Protein AF-A0A0U5ESE1-F1 (afdb_monomer_lite)

Radius of gyration: 13.9 Å; chains: 1; bounding box: 44×18×39 Å

Foldseek 3Di:
DDPPPPQDADDDDQAAPPPRHGQDAFFKKKKFWAADPVRHIDIGIHGPVCCVVVVPDVSNVRTPDMDMDGHHDPDD

pLDDT: mean 87.61, std 12.0, range [42.56, 96.88]

Structure (mmCIF, N/CA/C/O backbone):
data_AF-A0A0U5ESE1-F1
#
_entry.id   AF-A0A0U5ESE1-F1
#
loop_
_atom_site.group_PDB
_atom_site.id
_atom_site.type_symbol
_atom_site.label_atom_id
_atom_site.label_alt_id
_atom_site.label_comp_id
_atom_site.label_asym_id
_atom_site.label_entity_id
_atom_site.label_seq_id
_atom_site.pdbx_PDB_ins_code
_atom_site.Cartn_x
_atom_site.Cartn_y
_atom_site.Cartn_z
_atom_site.occupancy
_atom_site.B_iso_or_equiv
_atom_site.auth_seq_id
_atom_site.auth_comp_id
_atom_site.auth_asym_id
_atom_site.auth_atom_id
_atom_site.pdbx_PDB_model_num
ATOM 1 N N . MET A 1 1 ? 33.809 -7.579 2.565 1.00 42.56 1 MET A N 1
ATOM 2 C CA . MET A 1 1 ? 32.707 -7.566 3.549 1.00 42.56 1 MET A CA 1
ATOM 3 C C . MET A 1 1 ? 31.431 -7.376 2.766 1.00 42.56 1 MET A C 1
ATOM 5 O O . MET A 1 1 ? 31.306 -6.376 2.073 1.00 42.56 1 MET A O 1
ATOM 9 N N . SER A 1 2 ? 30.574 -8.390 2.757 1.00 48.66 2 SER A N 1
ATOM 10 C CA . SER A 1 2 ? 29.306 -8.393 2.032 1.00 48.66 2 SER A CA 1
ATOM 11 C C . SER A 1 2 ? 28.465 -7.228 2.544 1.00 48.66 2 SER A C 1
ATOM 13 O O . SER A 1 2 ? 28.124 -7.202 3.725 1.00 48.66 2 SER A O 1
ATOM 15 N N . SER A 1 3 ? 28.192 -6.243 1.687 1.00 54.28 3 SER A N 1
ATOM 16 C CA . SER A 1 3 ? 27.190 -5.223 1.981 1.00 54.28 3 SER A CA 1
ATOM 17 C C . SER A 1 3 ? 25.894 -5.960 2.305 1.00 54.28 3 SER A C 1
ATOM 19 O O . SER A 1 3 ? 25.385 -6.711 1.470 1.00 54.28 3 SER A O 1
ATOM 21 N N . LEU A 1 4 ? 25.411 -5.837 3.541 1.00 60.16 4 LEU A N 1
ATOM 22 C CA . LEU A 1 4 ? 24.056 -6.247 3.877 1.00 60.16 4 LEU A CA 1
ATOM 23 C C . LEU A 1 4 ? 23.156 -5.397 2.982 1.00 60.16 4 LEU A C 1
ATOM 25 O O . LEU A 1 4 ? 23.093 -4.185 3.165 1.00 60.16 4 LEU A O 1
ATOM 29 N N . PHE A 1 5 ? 22.544 -6.012 1.968 1.00 59.25 5 PHE A N 1
ATOM 30 C CA . PHE A 1 5 ? 21.594 -5.349 1.081 1.00 59.25 5 PHE A CA 1
ATOM 31 C C . PHE A 1 5 ? 20.413 -4.859 1.919 1.00 59.25 5 PHE A C 1
ATOM 33 O O . PHE A 1 5 ? 19.442 -5.577 2.148 1.00 59.25 5 PHE A O 1
ATOM 40 N N . GLN A 1 6 ? 20.524 -3.639 2.430 1.00 70.62 6 GLN A N 1
ATOM 41 C CA . GLN A 1 6 ? 19.472 -2.983 3.174 1.00 70.62 6 GLN A CA 1
ATOM 42 C C . GLN A 1 6 ? 18.575 -2.298 2.147 1.00 70.62 6 GLN A C 1
ATOM 44 O O . GLN A 1 6 ? 18.832 -1.174 1.727 1.00 70.62 6 GLN A O 1
ATOM 49 N N . ILE A 1 7 ? 17.551 -3.017 1.684 1.00 74.19 7 ILE A N 1
ATOM 50 C CA . ILE A 1 7 ? 16.488 -2.409 0.884 1.00 74.19 7 ILE A CA 1
ATOM 51 C C . ILE A 1 7 ? 15.771 -1.419 1.803 1.00 74.19 7 ILE A C 1
ATOM 53 O O . ILE A 1 7 ? 15.133 -1.813 2.781 1.00 74.19 7 ILE A O 1
ATOM 57 N N . GLU A 1 8 ? 15.912 -0.128 1.518 1.00 83.75 8 GLU A N 1
ATOM 58 C CA . GLU A 1 8 ? 15.218 0.912 2.265 1.00 83.75 8 GLU A CA 1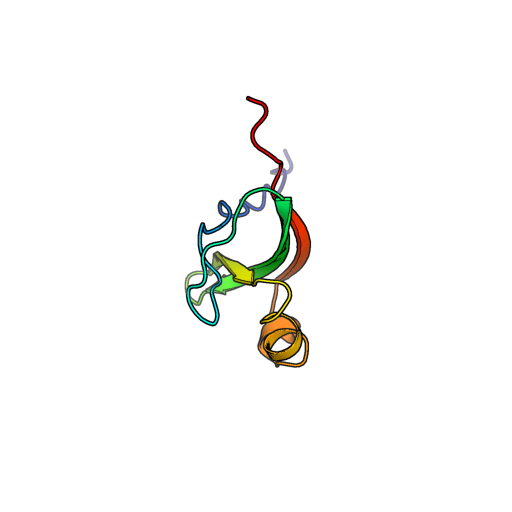
ATOM 59 C C . GLU A 1 8 ? 13.752 0.952 1.817 1.00 83.75 8 GLU A C 1
ATOM 61 O O . GLU A 1 8 ? 13.435 1.324 0.688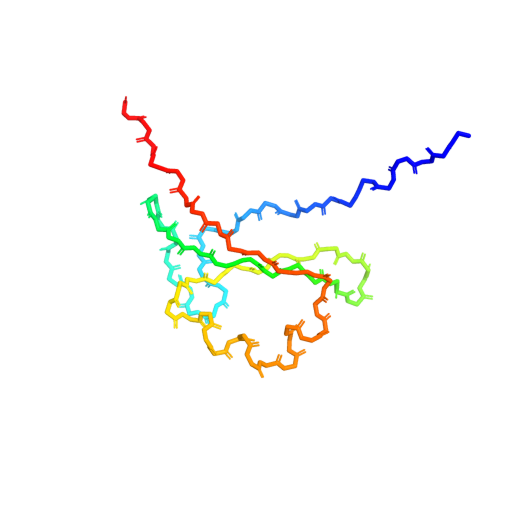 1.00 83.75 8 GLU A O 1
ATOM 66 N N . ILE A 1 9 ? 12.847 0.516 2.696 1.00 89.69 9 ILE A N 1
ATOM 67 C CA . ILE A 1 9 ? 11.404 0.560 2.444 1.00 89.69 9 ILE A CA 1
ATOM 68 C C . ILE A 1 9 ? 10.887 1.943 2.856 1.00 89.69 9 ILE A C 1
ATOM 70 O O . ILE A 1 9 ? 10.992 2.294 4.038 1.00 89.69 9 ILE A O 1
ATOM 74 N N . PRO A 1 10 ? 10.271 2.717 1.943 1.00 92.38 10 PRO A N 1
ATOM 75 C CA . PRO A 1 10 ? 9.728 4.023 2.287 1.00 92.38 10 PRO A CA 1
ATOM 76 C C . PRO A 1 10 ? 8.683 3.961 3.410 1.00 92.38 10 PRO A C 1
ATOM 78 O O . PRO A 1 10 ? 7.966 2.968 3.611 1.00 92.38 10 PRO A O 1
ATOM 81 N N . LYS A 1 11 ? 8.561 5.071 4.144 1.00 93.19 11 LYS A N 1
ATOM 82 C CA . LYS A 1 11 ? 7.531 5.224 5.179 1.00 93.19 11 LYS A CA 1
ATOM 83 C C . LYS A 1 11 ? 6.134 5.092 4.573 1.00 93.19 11 LYS A C 1
ATOM 85 O O . LYS A 1 11 ? 5.900 5.455 3.427 1.00 93.19 11 LYS A O 1
ATOM 90 N N . ARG A 1 12 ? 5.202 4.598 5.388 1.00 93.50 12 ARG A N 1
ATOM 91 C CA . ARG A 1 12 ? 3.785 4.494 5.031 1.00 93.50 12 ARG A CA 1
ATOM 92 C C . ARG A 1 12 ? 3.188 5.875 4.752 1.00 93.50 12 ARG A C 1
ATOM 94 O O . ARG A 1 12 ? 3.350 6.786 5.567 1.00 93.50 12 ARG A O 1
ATOM 101 N N . ASN A 1 13 ? 2.415 5.983 3.683 1.00 93.56 13 ASN A N 1
ATOM 102 C CA . ASN A 1 13 ? 1.579 7.130 3.372 1.00 93.56 13 ASN A CA 1
ATOM 103 C C . ASN A 1 13 ? 0.407 7.252 4.351 1.00 93.56 13 ASN A C 1
ATOM 105 O O . ASN A 1 13 ? -0.140 6.278 4.870 1.00 93.56 13 ASN A O 1
ATOM 109 N N . THR A 1 14 ? -0.012 8.486 4.613 1.00 93.69 14 THR A N 1
ATOM 110 C CA . THR A 1 14 ? -1.158 8.780 5.486 1.00 93.69 14 THR A CA 1
ATOM 111 C C . THR A 1 14 ? -2.504 8.595 4.786 1.00 93.69 14 THR A C 1
ATOM 113 O O . THR A 1 14 ? -3.529 8.571 5.468 1.00 93.69 14 THR A O 1
ATOM 116 N N . ALA A 1 15 ? -2.502 8.442 3.462 1.00 96.50 15 ALA A N 1
ATOM 117 C CA . ALA A 1 15 ? -3.678 8.317 2.615 1.00 96.50 15 ALA A CA 1
ATOM 118 C C . ALA A 1 15 ? -3.551 7.132 1.647 1.00 96.50 15 ALA A C 1
ATOM 120 O O . ALA A 1 15 ? -2.445 6.730 1.289 1.00 96.50 15 ALA A O 1
ATOM 121 N N . CYS A 1 16 ? -4.699 6.596 1.243 1.00 96.06 16 CYS A N 1
ATOM 122 C CA . CYS A 1 16 ? -4.837 5.561 0.234 1.00 96.06 16 CYS A CA 1
ATOM 123 C C . CYS A 1 16 ? -4.361 6.087 -1.126 1.00 96.06 16 CYS A C 1
ATOM 125 O O . CYS A 1 16 ? -4.811 7.137 -1.579 1.00 96.06 16 CYS A O 1
ATOM 127 N N . SER A 1 17 ? -3.498 5.338 -1.802 1.00 95.50 17 SER A N 1
ATOM 128 C CA . SER A 1 17 ? -2.937 5.682 -3.107 1.00 95.50 17 SER A CA 1
ATOM 129 C C . SER A 1 17 ? -3.953 5.593 -4.250 1.00 95.50 17 SER A C 1
ATOM 131 O O . SER A 1 17 ? -3.705 6.176 -5.297 1.00 95.50 17 SER A O 1
ATOM 133 N N . ALA A 1 18 ? -5.089 4.910 -4.062 1.00 92.69 18 ALA A N 1
ATOM 134 C CA . ALA A 1 18 ? -6.138 4.821 -5.082 1.00 92.69 18 ALA A CA 1
ATOM 135 C C . ALA A 1 18 ? -7.079 6.038 -5.071 1.00 92.69 18 ALA A C 1
ATOM 137 O O . ALA A 1 18 ? -7.247 6.698 -6.089 1.00 92.69 18 ALA A O 1
ATOM 138 N N . GLN A 1 19 ? -7.695 6.336 -3.921 1.00 92.31 19 GLN A N 1
ATOM 139 C CA . GLN A 1 19 ? -8.764 7.348 -3.820 1.00 92.31 19 GLN A CA 1
ATOM 140 C C . GLN A 1 19 ? -8.446 8.499 -2.850 1.00 92.31 19 GLN A C 1
ATOM 142 O O . GLN A 1 19 ? -9.259 9.398 -2.667 1.00 92.31 19 GLN A O 1
ATOM 147 N N . GLY A 1 20 ? -7.278 8.490 -2.199 1.00 91.50 20 GLY A N 1
ATOM 148 C CA . GLY A 1 20 ? -6.866 9.553 -1.274 1.00 91.50 20 GLY A CA 1
ATOM 149 C C . GLY A 1 20 ? -7.497 9.489 0.121 1.00 91.50 20 GLY A C 1
ATOM 150 O O . GLY A 1 20 ? -7.230 10.359 0.950 1.00 91.50 20 GLY A O 1
ATOM 151 N N . GLU A 1 21 ? -8.303 8.467 0.424 1.00 93.38 21 GLU A N 1
ATOM 152 C CA . GLU A 1 21 ? -8.901 8.292 1.753 1.00 93.38 21 GLU A CA 1
ATOM 153 C C . GLU A 1 21 ? -7.841 8.203 2.853 1.00 93.38 21 GLU A C 1
ATOM 155 O O . GLU A 1 21 ? -6.818 7.532 2.709 1.00 93.38 21 GLU A O 1
ATOM 160 N N . ARG A 1 22 ? -8.087 8.840 3.998 1.00 94.94 22 ARG A N 1
ATOM 161 C CA . ARG A 1 22 ? -7.122 8.845 5.099 1.00 94.94 22 ARG A CA 1
ATOM 162 C C . ARG A 1 22 ? -7.044 7.477 5.779 1.00 94.94 22 ARG A C 1
ATOM 164 O O . ARG A 1 22 ? -8.041 6.953 6.262 1.00 94.94 22 ARG A O 1
ATOM 171 N N . LEU A 1 23 ? -5.828 6.960 5.922 1.00 93.88 23 LEU A N 1
ATOM 172 C CA . LEU A 1 23 ? -5.536 5.723 6.639 1.00 93.88 23 LEU A CA 1
ATOM 173 C C . LEU A 1 23 ? -5.383 6.006 8.143 1.00 93.88 23 LEU A C 1
ATOM 175 O O . LEU A 1 23 ? -4.362 6.542 8.595 1.00 93.88 23 LEU A O 1
ATOM 179 N N . LEU A 1 24 ? -6.420 5.669 8.913 1.00 94.00 24 LEU A N 1
ATOM 180 C CA . LEU A 1 24 ? -6.559 6.018 10.329 1.00 94.00 24 LEU A CA 1
ATOM 181 C C . LEU A 1 24 ? -6.047 4.922 11.284 1.00 94.00 24 LEU A C 1
ATOM 183 O O . LEU A 1 24 ? -6.006 3.746 10.923 1.00 94.00 24 LEU A O 1
ATOM 187 N N . PRO A 1 25 ? -5.686 5.285 12.531 1.00 94.81 25 PRO A N 1
ATOM 188 C CA . PRO A 1 25 ? -5.397 4.317 13.587 1.00 94.81 25 PRO A CA 1
ATOM 189 C C . PRO A 1 25 ? -6.490 3.254 13.725 1.00 94.81 25 PRO A C 1
ATOM 191 O O . PRO A 1 25 ? -7.677 3.570 13.717 1.00 94.81 25 PRO A O 1
ATOM 194 N N . GLY A 1 26 ? -6.083 1.996 13.867 1.00 94.06 26 GLY A N 1
ATOM 195 C CA . GLY A 1 26 ? -6.973 0.841 13.948 1.00 94.06 26 GLY A CA 1
ATOM 196 C C . GLY A 1 26 ? -7.366 0.233 12.599 1.00 94.06 26 GLY A C 1
ATOM 197 O O . GLY A 1 26 ? -7.867 -0.890 12.597 1.00 94.06 26 GLY A O 1
ATOM 198 N N . MET A 1 27 ? -7.120 0.908 11.471 1.00 94.50 27 MET A N 1
ATOM 199 C CA . MET A 1 27 ? -7.450 0.376 10.145 1.00 94.50 27 MET A CA 1
ATOM 200 C C . MET A 1 27 ? -6.427 -0.652 9.661 1.00 94.50 27 MET A C 1
ATOM 202 O O . MET A 1 27 ? -5.221 -0.508 9.879 1.00 94.50 27 MET A O 1
ATOM 206 N N . GLU A 1 28 ? -6.920 -1.667 8.957 1.00 96.88 28 GLU A N 1
ATOM 207 C CA . GLU A 1 28 ? -6.097 -2.542 8.127 1.00 96.88 28 GLU A CA 1
ATOM 208 C C . GLU A 1 28 ? -5.843 -1.898 6.763 1.00 96.88 28 GLU A C 1
ATOM 210 O O . GLU A 1 28 ? -6.695 -1.191 6.218 1.00 96.88 28 GLU A O 1
ATOM 215 N N . TYR A 1 29 ? -4.665 -2.153 6.209 1.00 96.44 29 TYR A N 1
ATOM 216 C CA . TYR A 1 29 ? -4.246 -1.626 4.920 1.00 96.44 29 TYR A CA 1
ATOM 217 C C . TYR A 1 29 ? -3.271 -2.591 4.242 1.00 96.44 29 TYR A C 1
ATOM 219 O O . TYR A 1 29 ? -2.674 -3.459 4.887 1.00 96.44 29 TYR A O 1
ATOM 227 N N . TYR A 1 30 ? -3.107 -2.424 2.937 1.00 96.75 30 TYR A N 1
ATOM 228 C CA . TYR A 1 30 ? -2.125 -3.138 2.134 1.00 96.75 30 TYR A CA 1
ATOM 229 C C . TYR A 1 30 ? -1.065 -2.155 1.661 1.00 96.75 30 TYR A C 1
ATOM 231 O O . TYR A 1 30 ? -1.381 -1.006 1.371 1.00 96.75 30 TYR A O 1
ATOM 239 N N . SER A 1 31 ? 0.190 -2.584 1.611 1.00 96.38 31 SER A N 1
ATOM 240 C CA . SER A 1 31 ? 1.273 -1.798 1.016 1.00 96.38 31 SER A CA 1
ATOM 241 C C . SER A 1 31 ? 1.854 -2.552 -0.162 1.00 96.38 31 SER A C 1
ATOM 243 O O . SER A 1 31 ? 2.041 -3.764 -0.075 1.00 96.38 31 SER A O 1
ATOM 245 N N . LEU A 1 32 ? 2.168 -1.821 -1.221 1.00 95.00 32 LEU A N 1
ATOM 246 C CA . LEU A 1 32 ? 2.822 -2.306 -2.422 1.00 95.00 32 LEU A CA 1
ATOM 247 C C . LEU A 1 32 ? 4.182 -1.618 -2.539 1.00 95.00 32 LEU A C 1
ATOM 249 O O . LEU A 1 32 ? 4.255 -0.387 -2.515 1.00 95.00 32 LEU A O 1
ATOM 253 N N . LEU A 1 33 ? 5.249 -2.407 -2.638 1.00 94.19 33 LEU A N 1
ATOM 254 C CA . LEU A 1 33 ? 6.606 -1.926 -2.870 1.00 94.19 33 LEU A CA 1
ATOM 255 C C . LEU A 1 33 ? 6.964 -2.164 -4.330 1.00 94.19 33 LEU A C 1
ATOM 257 O O . LEU A 1 33 ? 6.931 -3.295 -4.816 1.00 94.19 33 LEU A O 1
ATOM 261 N N . MET A 1 34 ? 7.319 -1.094 -5.021 1.00 92.31 34 MET A N 1
ATOM 262 C CA . MET A 1 34 ? 7.695 -1.116 -6.429 1.00 92.31 34 MET A CA 1
ATOM 263 C C . MET A 1 34 ? 8.983 -0.330 -6.620 1.00 92.31 34 MET A C 1
ATOM 265 O O . MET A 1 34 ? 9.458 0.346 -5.708 1.00 92.31 34 MET A O 1
ATOM 269 N N . GLU A 1 35 ? 9.536 -0.413 -7.816 1.00 91.19 35 GLU A N 1
ATOM 270 C CA . GLU A 1 35 ? 10.716 0.334 -8.218 1.00 91.19 35 GLU A CA 1
ATOM 271 C C . GLU A 1 35 ? 10.323 1.242 -9.382 1.00 91.19 35 GLU A C 1
ATOM 273 O O . GLU A 1 35 ? 9.621 0.804 -10.292 1.00 91.19 35 GLU A O 1
ATOM 278 N N . ASN A 1 36 ? 10.689 2.521 -9.314 1.00 88.81 36 ASN A N 1
ATOM 279 C CA . ASN A 1 36 ? 10.433 3.458 -10.407 1.00 88.81 36 ASN A CA 1
ATOM 280 C C . ASN A 1 36 ? 11.522 3.362 -11.494 1.00 88.81 36 ASN A C 1
ATOM 282 O O . ASN A 1 36 ? 12.525 2.668 -11.327 1.00 88.81 36 ASN A O 1
ATOM 286 N N . ASP A 1 37 ? 11.369 4.125 -12.579 1.00 89.44 37 ASP A N 1
ATOM 287 C CA . ASP A 1 37 ? 12.329 4.157 -13.698 1.00 89.44 37 ASP A CA 1
ATOM 288 C C . ASP A 1 37 ? 13.754 4.575 -13.283 1.00 89.44 37 ASP A C 1
ATOM 290 O O . ASP A 1 37 ? 14.725 4.289 -13.979 1.00 89.44 37 ASP A O 1
ATOM 294 N N . MET A 1 38 ? 13.894 5.243 -12.134 1.00 89.50 38 MET A N 1
ATOM 295 C CA . MET A 1 38 ? 15.172 5.668 -11.560 1.00 89.50 38 MET A CA 1
ATOM 296 C C . MET A 1 38 ? 15.759 4.649 -10.572 1.00 89.50 38 MET A C 1
ATOM 298 O O . MET A 1 38 ? 16.666 4.996 -9.816 1.00 89.50 38 MET A O 1
ATOM 302 N N . GLN A 1 39 ? 15.240 3.417 -10.541 1.00 86.44 39 GLN A N 1
ATOM 303 C CA . GLN A 1 39 ? 15.648 2.364 -9.603 1.00 86.44 39 GLN A CA 1
ATOM 304 C C . GLN A 1 39 ? 15.429 2.721 -8.121 1.00 86.44 39 GLN A C 1
ATOM 306 O O . GLN A 1 39 ? 16.079 2.191 -7.219 1.00 86.44 39 GLN A O 1
ATOM 311 N N . GLN A 1 40 ? 14.509 3.647 -7.840 1.00 89.25 40 GLN A N 1
ATOM 312 C CA . GLN A 1 40 ? 14.165 4.030 -6.476 1.00 89.25 40 GLN A CA 1
ATOM 313 C C . GLN A 1 40 ? 12.967 3.227 -5.988 1.00 89.25 40 GLN A C 1
ATOM 315 O O . GLN A 1 40 ? 11.954 3.094 -6.680 1.00 89.25 40 GLN A O 1
ATOM 320 N N . MET A 1 41 ? 13.068 2.746 -4.751 1.00 91.50 41 MET A N 1
ATOM 321 C CA . MET A 1 41 ? 11.973 2.064 -4.077 1.00 91.50 41 MET A CA 1
ATOM 322 C C . MET A 1 41 ? 10.849 3.054 -3.775 1.00 91.50 41 MET A C 1
ATOM 324 O O . MET A 1 41 ? 11.045 4.052 -3.080 1.00 91.50 41 MET A O 1
ATOM 328 N N . ILE A 1 42 ? 9.654 2.753 -4.270 1.00 92.94 42 ILE A N 1
ATOM 329 C CA . ILE A 1 42 ? 8.430 3.501 -4.007 1.00 92.94 42 ILE A CA 1
ATOM 330 C C . ILE A 1 42 ? 7.426 2.613 -3.287 1.00 92.94 42 ILE A C 1
ATOM 332 O O . ILE A 1 42 ? 7.304 1.418 -3.556 1.00 92.94 42 ILE A O 1
ATOM 336 N N . ARG A 1 43 ? 6.683 3.218 -2.364 1.00 94.31 43 ARG A N 1
ATOM 337 C CA . ARG A 1 43 ? 5.632 2.549 -1.605 1.00 94.31 43 ARG A CA 1
ATOM 338 C C . ARG A 1 43 ? 4.290 3.196 -1.897 1.00 94.31 43 ARG A C 1
ATOM 340 O O . ARG A 1 43 ? 4.141 4.410 -1.764 1.00 94.31 43 ARG A O 1
ATOM 347 N N . GLN A 1 44 ? 3.312 2.369 -2.236 1.00 95.19 44 GLN A N 1
ATOM 348 C CA . GLN A 1 44 ? 1.909 2.755 -2.314 1.00 95.19 44 GLN A CA 1
ATOM 349 C C . GLN A 1 44 ? 1.131 2.021 -1.230 1.00 95.19 44 GLN A C 1
ATOM 351 O O . GLN A 1 44 ? 1.410 0.859 -0.948 1.00 95.19 44 GLN A O 1
ATOM 356 N N . ASP A 1 45 ? 0.179 2.698 -0.599 1.00 96.44 45 ASP A N 1
ATOM 357 C CA . ASP A 1 45 ? -0.609 2.129 0.490 1.00 96.44 45 ASP A CA 1
ATOM 358 C C . ASP A 1 45 ? -2.086 2.203 0.128 1.00 96.44 45 ASP A C 1
ATOM 360 O O . ASP A 1 45 ? -2.573 3.244 -0.295 1.00 96.44 45 ASP A O 1
ATOM 364 N N . PHE A 1 46 ? -2.817 1.115 0.317 1.00 96.31 46 PHE A N 1
ATOM 365 C CA . PHE A 1 46 ? -4.212 0.986 -0.078 1.00 96.31 46 PHE A CA 1
ATOM 366 C C . PHE A 1 46 ? -5.063 0.608 1.127 1.00 96.31 46 PHE A C 1
ATOM 368 O O . PHE A 1 46 ? -4.703 -0.273 1.912 1.00 96.31 46 PHE A O 1
ATOM 375 N N . CYS A 1 47 ? -6.213 1.264 1.280 1.00 95.56 47 CYS A N 1
ATOM 376 C CA . CYS A 1 47 ? -7.216 0.817 2.238 1.00 95.56 47 CYS A CA 1
ATOM 377 C C . CYS A 1 47 ? -7.800 -0.538 1.805 1.00 95.56 47 CYS A C 1
ATOM 379 O O . CYS A 1 47 ? -7.711 -0.938 0.641 1.00 95.56 47 CYS A O 1
ATOM 381 N N . ILE A 1 48 ? -8.415 -1.248 2.752 1.00 95.00 48 ILE A N 1
ATOM 382 C CA . ILE A 1 48 ? -8.977 -2.583 2.510 1.00 95.00 48 ILE A CA 1
ATOM 383 C C . ILE A 1 48 ? -10.031 -2.602 1.393 1.00 95.00 48 ILE A C 1
ATOM 385 O O . ILE A 1 48 ? -10.142 -3.598 0.688 1.00 95.00 48 ILE A O 1
ATOM 389 N N . SER A 1 49 ? -10.770 -1.504 1.211 1.00 94.38 49 SER A N 1
ATOM 390 C CA . SER A 1 49 ? -11.797 -1.367 0.174 1.00 94.38 49 SER A CA 1
ATOM 391 C C . SER A 1 49 ? -11.207 -1.169 -1.222 1.00 94.38 49 SER A C 1
ATOM 393 O O . SER A 1 49 ? -11.785 -1.648 -2.191 1.00 94.38 49 SER A O 1
ATOM 395 N N . CYS A 1 50 ? -10.057 -0.496 -1.337 1.00 93.94 50 CYS A N 1
ATOM 396 C CA . CYS A 1 50 ? -9.399 -0.257 -2.624 1.00 93.94 50 CYS A CA 1
ATOM 397 C C . CYS A 1 50 ? -8.492 -1.414 -3.053 1.00 93.94 50 CYS A C 1
ATOM 399 O O . CYS A 1 50 ? -8.257 -1.585 -4.245 1.00 93.94 50 CYS A O 1
ATOM 401 N N . TRP A 1 51 ? -7.984 -2.216 -2.111 1.00 94.12 51 TRP A N 1
ATOM 402 C CA . TRP A 1 51 ? -7.046 -3.299 -2.422 1.00 94.12 51 TRP A CA 1
ATOM 403 C C . TRP A 1 51 ? -7.533 -4.283 -3.501 1.00 94.12 51 TRP A C 1
ATOM 405 O O . TRP A 1 51 ? -6.741 -4.564 -4.394 1.00 94.12 51 TRP A O 1
ATOM 415 N N . PRO A 1 52 ? -8.796 -4.761 -3.519 1.00 92.81 52 PRO A N 1
ATOM 416 C CA . PRO A 1 52 ? -9.261 -5.692 -4.55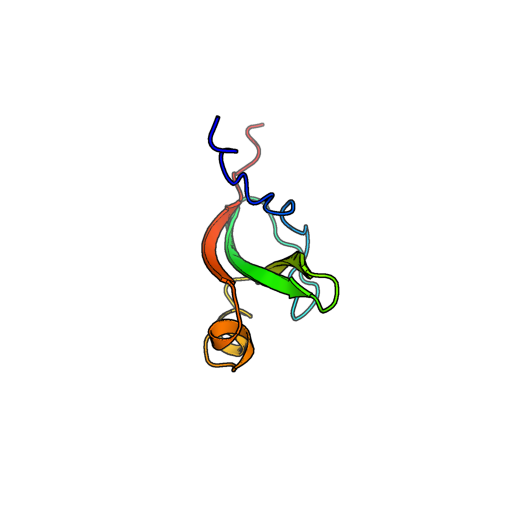2 1.00 92.81 52 PRO A CA 1
ATOM 417 C C . PRO A 1 52 ? -9.134 -5.157 -5.985 1.00 92.81 52 PRO A C 1
ATOM 419 O O . PRO A 1 52 ? -8.955 -5.933 -6.910 1.00 92.81 52 PRO A O 1
ATOM 422 N N . GLN A 1 53 ? -9.181 -3.834 -6.175 1.00 90.06 53 GLN A N 1
ATOM 423 C CA . GLN A 1 53 ? -9.026 -3.207 -7.494 1.00 90.06 53 GLN A CA 1
ATOM 424 C C . GLN A 1 53 ? -7.572 -3.233 -7.991 1.00 90.06 53 GLN A C 1
ATOM 426 O O . GLN A 1 53 ? -7.322 -3.068 -9.180 1.00 90.06 53 GLN A O 1
ATOM 431 N N . VAL A 1 54 ? -6.620 -3.408 -7.071 1.00 88.19 54 VAL A N 1
ATOM 432 C CA . VAL A 1 54 ? -5.175 -3.425 -7.333 1.00 88.19 54 VAL A CA 1
ATOM 433 C C . VAL A 1 54 ? -4.627 -4.850 -7.280 1.00 88.19 54 VAL A C 1
ATOM 435 O O . VAL A 1 54 ? -3.700 -5.171 -8.008 1.00 88.19 54 VAL A O 1
ATOM 438 N N . ALA A 1 55 ? -5.205 -5.718 -6.447 1.00 86.31 55 ALA A N 1
ATOM 439 C CA . ALA A 1 55 ? -4.741 -7.085 -6.217 1.00 86.31 55 ALA A CA 1
ATOM 440 C C . ALA A 1 55 ? -4.655 -7.924 -7.502 1.00 86.31 55 ALA A C 1
ATOM 442 O O . ALA A 1 55 ? -3.716 -8.701 -7.652 1.00 86.31 55 ALA A O 1
ATOM 443 N N . ASP A 1 56 ? -5.605 -7.720 -8.418 1.00 81.12 56 ASP A N 1
ATOM 444 C CA . ASP A 1 56 ? -5.701 -8.448 -9.687 1.00 81.12 56 ASP A CA 1
ATOM 445 C C . ASP A 1 56 ? -5.103 -7.670 -10.874 1.00 81.12 56 ASP A C 1
ATOM 447 O O . ASP A 1 56 ? -5.226 -8.098 -12.021 1.00 81.12 56 ASP A O 1
ATOM 451 N N . SER A 1 57 ? -4.479 -6.510 -10.635 1.00 80.31 57 SER A N 1
ATOM 452 C CA . SER A 1 57 ? -3.881 -5.713 -11.705 1.00 80.31 57 SER A CA 1
ATOM 453 C C . SER A 1 57 ? -2.440 -6.139 -11.998 1.00 80.31 57 SER A C 1
ATOM 455 O O . SER A 1 57 ? -1.704 -6.609 -11.124 1.00 80.31 57 SER A O 1
ATOM 457 N N . ASP A 1 58 ? -1.980 -5.858 -13.222 1.00 80.19 58 ASP A N 1
ATOM 458 C CA . ASP A 1 58 ? -0.572 -6.016 -13.619 1.00 80.19 58 ASP A CA 1
ATOM 459 C C . ASP A 1 58 ? 0.397 -5.257 -12.695 1.00 80.19 58 ASP A C 1
ATOM 461 O O . ASP A 1 58 ? 1.594 -5.540 -12.651 1.00 80.19 58 ASP A O 1
ATOM 465 N N . THR A 1 59 ? -0.105 -4.289 -11.924 1.00 78.19 59 THR A N 1
ATOM 466 C CA . THR A 1 59 ? 0.672 -3.525 -10.948 1.00 78.19 59 THR A CA 1
ATOM 467 C C . THR A 1 59 ? 1.230 -4.415 -9.837 1.00 78.19 59 THR A C 1
ATOM 469 O O . THR A 1 59 ? 2.379 -4.233 -9.442 1.00 78.19 59 THR A O 1
ATOM 472 N N . VAL A 1 60 ? 0.467 -5.399 -9.345 1.00 81.19 60 VAL A N 1
ATOM 473 C CA . VAL A 1 60 ? 0.968 -6.327 -8.316 1.00 81.19 60 VAL A CA 1
ATOM 474 C C . VAL A 1 60 ? 1.969 -7.310 -8.911 1.00 81.19 60 VAL A C 1
ATOM 476 O O . VAL A 1 60 ? 2.993 -7.578 -8.282 1.00 81.19 60 VAL A O 1
ATOM 479 N N . LEU A 1 61 ? 1.738 -7.778 -10.140 1.00 79.56 61 LEU A N 1
ATOM 480 C CA . LEU A 1 61 ? 2.663 -8.671 -10.846 1.00 79.56 61 LEU A CA 1
ATOM 481 C C . LEU A 1 61 ? 4.035 -8.026 -11.086 1.00 79.56 61 LEU A C 1
ATOM 483 O O . LEU A 1 61 ? 5.056 -8.699 -10.975 1.00 79.56 61 LEU A O 1
ATOM 487 N N . ASN A 1 62 ? 4.063 -6.720 -11.362 1.00 81.94 62 ASN A N 1
ATOM 488 C CA . ASN A 1 62 ? 5.296 -5.955 -11.562 1.00 81.94 62 ASN A CA 1
ATOM 489 C C . ASN A 1 62 ? 5.873 -5.363 -10.263 1.00 81.94 62 ASN A C 1
ATOM 491 O O . ASN A 1 62 ? 6.873 -4.643 -10.292 1.00 81.94 62 ASN A O 1
ATOM 495 N N . SER A 1 63 ? 5.260 -5.644 -9.112 1.00 87.56 63 SER A N 1
ATOM 496 C CA . SER A 1 63 ? 5.758 -5.171 -7.823 1.00 87.56 63 SER A CA 1
ATOM 497 C C . SER A 1 63 ? 6.912 -6.030 -7.305 1.00 87.56 63 SER A C 1
ATOM 499 O O . SER A 1 63 ? 7.031 -7.216 -7.607 1.00 87.56 63 SER A O 1
ATOM 501 N N . ARG A 1 64 ? 7.772 -5.438 -6.470 1.00 89.12 64 ARG A N 1
ATOM 502 C CA . ARG A 1 64 ? 8.819 -6.181 -5.755 1.00 89.12 64 ARG A CA 1
ATOM 503 C C . ARG A 1 64 ? 8.219 -7.040 -4.646 1.00 89.12 64 ARG A C 1
ATOM 505 O O . ARG A 1 64 ? 8.708 -8.134 -4.381 1.00 89.12 64 ARG A O 1
ATOM 512 N N . SER A 1 65 ? 7.213 -6.513 -3.951 1.00 92.00 65 SER A N 1
ATOM 513 C CA . SER A 1 65 ? 6.506 -7.206 -2.876 1.00 92.00 65 SER A CA 1
ATOM 514 C C . SER A 1 65 ? 5.242 -6.444 -2.479 1.00 92.00 65 SER A C 1
ATOM 516 O O . SER A 1 65 ? 5.110 -5.249 -2.749 1.00 92.00 65 SER A O 1
ATOM 518 N N . TYR A 1 66 ? 4.352 -7.110 -1.750 1.00 94.12 66 TYR A N 1
ATOM 519 C CA . TYR A 1 66 ? 3.242 -6.478 -1.051 1.00 94.12 66 TYR A CA 1
ATOM 520 C C . TYR A 1 66 ? 3.010 -7.146 0.303 1.00 94.12 66 TYR A C 1
ATOM 522 O O . TYR A 1 66 ? 3.384 -8.299 0.523 1.00 94.12 66 TYR A O 1
ATOM 530 N N . TRP A 1 67 ? 2.379 -6.426 1.227 1.00 95.56 67 TRP A N 1
ATOM 531 C CA . TRP A 1 67 ? 2.005 -6.976 2.528 1.00 95.56 67 TRP A CA 1
ATOM 532 C C . TRP A 1 67 ? 0.747 -6.320 3.086 1.00 95.56 67 TRP A C 1
ATOM 534 O O . TRP A 1 67 ? 0.440 -5.162 2.802 1.00 95.56 67 TRP A O 1
ATOM 544 N N . LYS A 1 68 ? 0.038 -7.067 3.936 1.00 96.31 68 LYS A N 1
ATOM 545 C CA . LYS A 1 68 ? -1.060 -6.560 4.762 1.00 96.31 68 LYS A CA 1
ATOM 546 C C . LYS A 1 68 ? -0.519 -6.129 6.122 1.00 96.31 68 LYS A C 1
ATOM 548 O O . LYS A 1 68 ? 0.333 -6.799 6.701 1.00 96.31 68 LYS A O 1
ATOM 553 N N . SER A 1 69 ? -1.020 -5.025 6.657 1.00 96.19 69 SER A N 1
ATOM 554 C CA . SER A 1 69 ? -0.676 -4.548 7.996 1.00 96.19 69 SER A CA 1
ATOM 555 C C . SER A 1 69 ? -1.861 -3.810 8.628 1.00 96.19 69 SER A C 1
ATOM 557 O O . SER A 1 69 ? -2.903 -3.611 8.000 1.00 96.19 69 SER A O 1
ATOM 559 N N . LYS A 1 70 ? -1.717 -3.419 9.893 1.00 95.75 70 LYS A N 1
ATOM 560 C CA . LYS A 1 70 ? -2.705 -2.655 10.654 1.00 95.75 70 LYS A CA 1
ATOM 561 C C . LYS A 1 70 ? -2.030 -1.449 11.284 1.00 95.75 70 LYS A C 1
ATOM 563 O O . LYS A 1 70 ? -0.894 -1.535 11.736 1.00 95.75 70 LYS A O 1
ATOM 568 N N . ILE A 1 71 ? -2.717 -0.314 11.290 1.00 93.88 71 ILE A N 1
ATOM 569 C CA . ILE A 1 71 ? -2.214 0.899 11.931 1.00 93.88 71 ILE A CA 1
ATOM 570 C C . ILE A 1 71 ? -2.498 0.789 13.420 1.00 93.88 71 ILE A C 1
ATOM 572 O O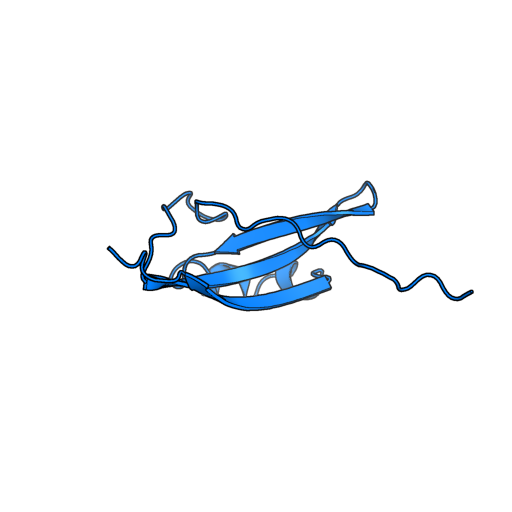 . ILE A 1 71 ? -3.652 0.633 13.822 1.00 93.88 71 ILE A O 1
ATOM 576 N N . ASP A 1 72 ? -1.457 0.904 14.235 1.00 93.38 72 ASP A N 1
ATOM 577 C CA . ASP A 1 72 ? -1.609 0.862 15.682 1.00 93.38 72 ASP A CA 1
ATOM 578 C C . ASP A 1 72 ? -2.555 1.958 16.174 1.00 93.38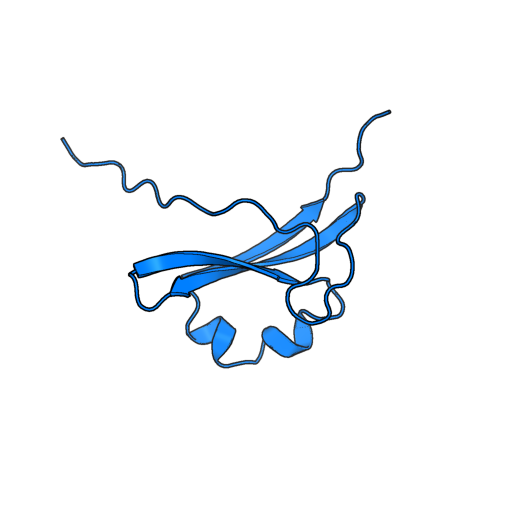 72 ASP A C 1
ATOM 580 O O . ASP A 1 72 ? -2.525 3.111 15.726 1.00 93.38 72 ASP A O 1
ATOM 584 N N . LEU A 1 73 ? -3.402 1.593 17.136 1.00 89.75 73 LEU A N 1
ATOM 585 C CA . LEU A 1 73 ? -4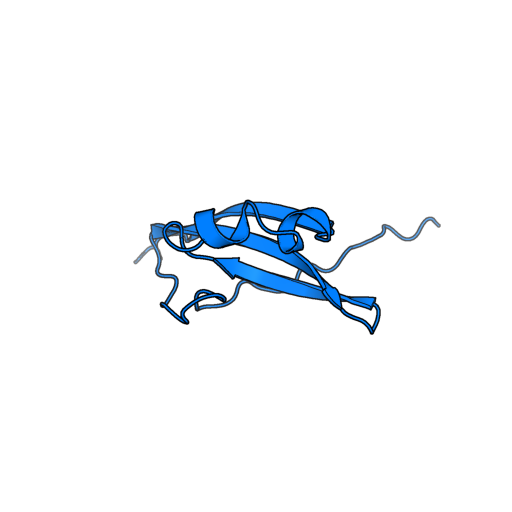.153 2.570 17.908 1.00 89.75 73 LEU A CA 1
ATOM 586 C C . LEU A 1 73 ? -3.137 3.396 18.700 1.00 89.75 73 LEU A C 1
ATOM 588 O O . LEU A 1 73 ? -2.351 2.836 19.467 1.00 89.75 73 LEU A O 1
ATOM 592 N N . LYS A 1 74 ? -3.138 4.724 18.531 1.00 79.94 74 LYS A N 1
ATOM 593 C CA . LYS A 1 74 ? -2.351 5.592 19.414 1.00 79.94 74 LYS A CA 1
ATOM 594 C C . LYS A 1 74 ? -2.812 5.323 20.846 1.00 79.94 74 LYS A C 1
ATOM 596 O O . LYS A 1 74 ? -3.972 5.580 21.167 1.00 79.94 74 LYS A O 1
ATOM 601 N N . LYS A 1 75 ? -1.919 4.788 21.682 1.00 63.09 75 LYS A N 1
ATOM 602 C CA . LYS A 1 75 ? -2.159 4.711 23.124 1.00 63.09 75 LYS A CA 1
ATOM 603 C C . LYS A 1 75 ? -2.292 6.154 23.624 1.00 63.09 75 LYS A C 1
ATOM 605 O O . LYS A 1 75 ? -1.422 6.973 23.325 1.00 63.09 75 LYS A O 1
ATOM 610 N N . LYS A 1 76 ? -3.437 6.464 24.236 1.00 56.03 76 LYS A N 1
ATOM 611 C CA . LYS A 1 76 ? -3.636 7.709 24.985 1.00 56.03 76 LYS A CA 1
ATOM 612 C C . LYS A 1 76 ? -2.749 7.710 26.220 1.00 56.03 76 LYS A C 1
ATOM 614 O O . LYS A 1 76 ? -2.519 6.600 26.751 1.00 56.03 76 LYS A O 1
#

Organism: NCBI:txid389348

Secondary structure (DSSP, 8-state):
--------PPPPPSB-TTT--B--TT-EEEEEEEE-TTS-EEEEEEETTTHHHHHTSHHHHTSSEEEEEEPPP---

Sequence (76 aa):
MSSLFQIEIPKRNTACSAQGERLLPGMEYYSLLMENDMQQMIRQDFCISCWPQVADSDTVLNSRSYWKSKIDLKKK